Protein AF-A0A4Q2YJL4-F1 (afdb_monomer)

Foldseek 3Di:
DVVLVPDPDPVVNVVVVVVCVQDDDPVNVVVVVVVQVPDDPPDHDPDDDDGRPPDDD

Solve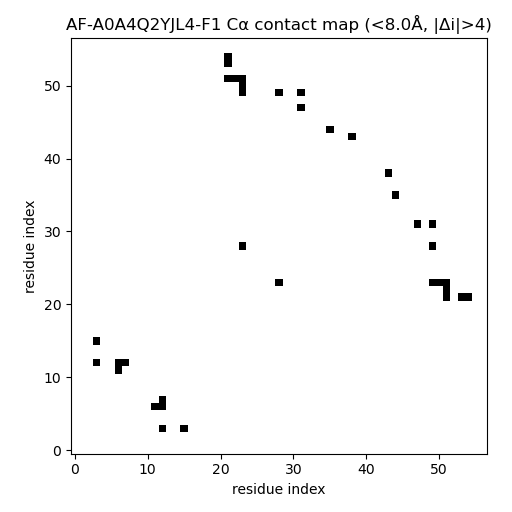nt-accessible surface area (backbone atoms only — not comparable to full-atom values): 3887 Å² total; per-residue (Å²): 119,78,75,63,80,72,54,84,50,66,71,60,38,56,48,52,54,59,58,53,73,57,52,77,55,71,66,59,54,52,51,55,50,50,58,59,68,72,48,58,96,93,57,87,81,90,79,84,89,88,75,51,88,81,60,82,130

Mean predicted aligned error: 5.69 Å

Structure (mmCIF, N/CA/C/O backbone):
data_AF-A0A4Q2YJL4-F1
#
_entry.id   AF-A0A4Q2YJL4-F1
#
loop_
_atom_site.group_PDB
_atom_site.id
_atom_site.type_symbol
_atom_site.label_atom_id
_atom_site.label_alt_id
_atom_site.label_comp_id
_atom_site.label_asym_id
_atom_site.label_entity_id
_atom_site.label_seq_id
_atom_site.pdbx_PDB_ins_code
_atom_site.Cartn_x
_atom_site.Cartn_y
_atom_site.Cartn_z
_atom_site.occupancy
_atom_site.B_iso_or_equiv
_atom_site.auth_seq_id
_atom_site.auth_comp_id
_atom_site.auth_asym_id
_atom_site.auth_atom_id
_atom_site.pdbx_PDB_model_num
ATOM 1 N N . SER A 1 1 ? 5.229 1.197 -15.826 1.00 71.25 1 SER A N 1
ATOM 2 C CA . SER A 1 1 ? 4.902 2.483 -16.476 1.00 71.25 1 SER A CA 1
ATOM 3 C C . SER A 1 1 ? 5.390 2.436 -17.904 1.00 71.25 1 SER A C 1
ATOM 5 O O . SER A 1 1 ? 6.549 2.072 -18.120 1.00 71.25 1 SER A O 1
ATOM 7 N N . G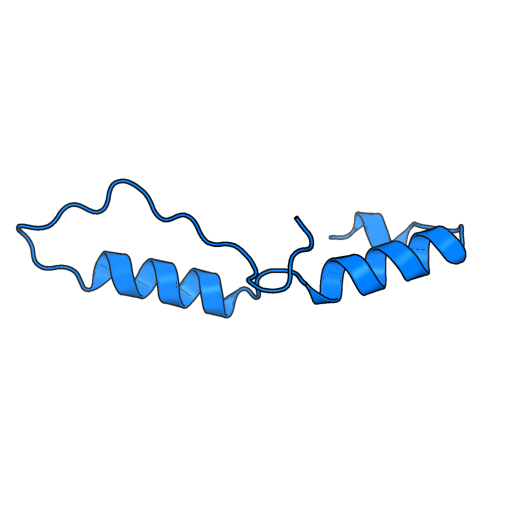LU A 1 2 ? 4.507 2.839 -18.815 1.00 75.44 2 GLU A N 1
ATOM 8 C CA . GLU A 1 2 ? 4.709 2.863 -20.266 1.00 75.44 2 GLU A CA 1
ATOM 9 C C . GLU A 1 2 ? 5.941 3.676 -20.692 1.00 75.44 2 GLU A C 1
ATOM 11 O O . GLU A 1 2 ? 6.627 3.313 -21.639 1.00 75.44 2 GLU A O 1
ATOM 16 N N . LEU A 1 3 ? 6.301 4.715 -19.929 1.00 80.62 3 LEU A N 1
ATOM 17 C CA . LEU A 1 3 ? 7.418 5.617 -20.241 1.00 80.62 3 LEU A CA 1
ATOM 18 C C . LEU A 1 3 ? 8.805 4.956 -20.215 1.00 80.62 3 LEU A C 1
ATOM 20 O O . LEU A 1 3 ? 9.727 5.453 -20.852 1.00 80.62 3 LEU A O 1
ATOM 24 N N . ALA A 1 4 ? 8.990 3.851 -19.487 1.00 76.81 4 ALA A N 1
ATOM 25 C CA . ALA A 1 4 ? 10.296 3.178 -19.496 1.00 76.81 4 ALA A CA 1
ATOM 26 C C . ALA A 1 4 ? 10.543 2.386 -20.781 1.00 76.81 4 ALA A C 1
ATOM 28 O O . ALA A 1 4 ? 11.693 2.179 -21.146 1.00 76.81 4 ALA A O 1
ATOM 29 N N . HIS A 1 5 ? 9.482 1.984 -21.487 1.00 78.62 5 HIS A N 1
ATOM 30 C CA . HIS A 1 5 ? 9.608 1.209 -22.722 1.00 78.62 5 HIS A CA 1
ATOM 31 C C . HIS A 1 5 ? 10.087 2.053 -23.909 1.00 78.62 5 HIS A C 1
ATOM 33 O O . HIS A 1 5 ? 10.375 1.512 -24.971 1.00 78.62 5 HIS A O 1
ATOM 39 N N . THR A 1 6 ? 10.197 3.371 -23.733 1.00 88.62 6 THR A N 1
ATOM 40 C CA . THR A 1 6 ? 10.661 4.308 -24.761 1.00 88.62 6 THR A CA 1
ATOM 41 C C . THR A 1 6 ? 12.063 4.859 -24.489 1.00 88.62 6 THR A C 1
ATOM 43 O O . THR A 1 6 ? 12.496 5.772 -25.187 1.00 88.62 6 THR A O 1
ATOM 46 N N . ILE A 1 7 ? 12.778 4.360 -23.473 1.00 89.12 7 ILE A N 1
ATOM 47 C CA . ILE A 1 7 ? 14.144 4.808 -23.169 1.00 89.12 7 ILE A CA 1
ATOM 48 C C . ILE A 1 7 ? 15.111 4.151 -24.155 1.00 89.12 7 ILE A C 1
ATOM 50 O O . ILE A 1 7 ? 15.241 2.933 -24.184 1.00 89.12 7 ILE A O 1
ATOM 54 N N . THR A 1 8 ? 15.798 4.965 -24.957 1.00 91.56 8 THR A N 1
ATOM 55 C CA . THR A 1 8 ? 16.735 4.495 -25.993 1.00 91.56 8 THR A CA 1
ATOM 56 C C . THR A 1 8 ? 18.199 4.509 -25.555 1.00 91.56 8 THR A C 1
ATOM 58 O O . THR A 1 8 ? 19.055 4.027 -26.289 1.00 91.56 8 THR A O 1
ATOM 61 N N . HIS A 1 9 ? 18.512 5.097 -24.397 1.00 93.19 9 HIS A N 1
ATOM 62 C CA . HIS A 1 9 ? 19.866 5.116 -23.851 1.00 93.19 9 HIS A CA 1
ATOM 63 C C . HIS A 1 9 ? 20.054 3.934 -22.895 1.00 93.19 9 HIS A C 1
ATOM 65 O O . HIS A 1 9 ? 19.431 3.903 -21.831 1.00 93.19 9 HIS A O 1
ATOM 71 N N . ASP A 1 10 ? 20.904 2.978 -23.273 1.00 90.94 10 ASP A N 1
ATOM 72 C CA . ASP A 1 10 ? 21.033 1.677 -22.599 1.00 90.94 10 ASP A CA 1
ATOM 73 C C . ASP A 1 10 ? 21.351 1.789 -21.102 1.00 90.94 10 ASP A C 1
ATOM 75 O O . ASP A 1 10 ? 20.755 1.093 -20.280 1.00 90.94 10 ASP A O 1
ATOM 79 N N . GLU A 1 11 ? 22.244 2.705 -20.719 1.00 92.38 11 GLU A N 1
ATOM 80 C CA . GLU A 1 11 ? 22.597 2.920 -19.311 1.00 92.38 11 GLU A CA 1
ATOM 81 C C . GLU A 1 11 ? 21.392 3.412 -18.495 1.00 92.38 11 GLU A C 1
ATOM 83 O O . GLU A 1 11 ? 21.131 2.935 -17.388 1.00 92.38 11 GLU A O 1
ATOM 88 N N . THR A 1 12 ? 20.609 4.331 -19.063 1.00 89.62 12 THR A N 1
ATOM 89 C CA . THR A 1 12 ? 19.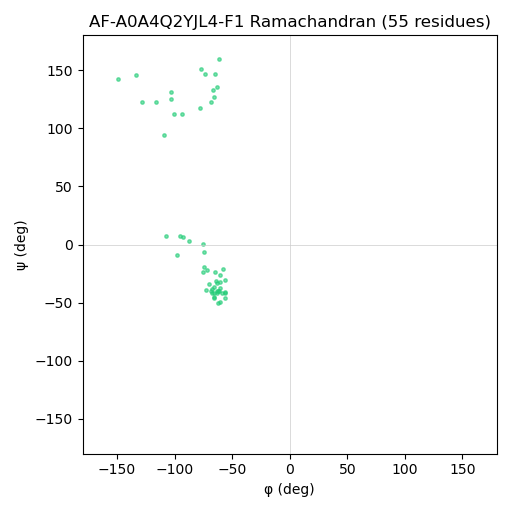404 4.858 -18.417 1.00 89.62 12 THR A CA 1
ATOM 90 C C . THR A 1 12 ? 18.317 3.791 -18.313 1.00 89.62 12 THR A C 1
ATOM 92 O O . THR A 1 12 ? 17.660 3.702 -17.277 1.00 89.62 12 THR A O 1
ATOM 95 N N . ALA A 1 13 ? 18.140 2.961 -19.345 1.00 88.31 13 ALA A N 1
ATOM 96 C CA . ALA A 1 13 ? 17.186 1.855 -19.315 1.00 88.31 13 ALA A CA 1
ATOM 97 C C . ALA A 1 13 ? 17.539 0.860 -18.197 1.00 88.31 13 ALA A C 1
ATOM 99 O O . ALA A 1 13 ? 16.710 0.587 -17.329 1.00 88.31 13 ALA A O 1
ATOM 100 N N . GLY A 1 14 ? 18.804 0.430 -18.133 1.00 87.31 14 GLY A N 1
ATOM 101 C CA . GLY A 1 14 ? 19.281 -0.483 -17.094 1.00 87.31 14 GLY A CA 1
ATOM 102 C C . GLY A 1 14 ? 19.190 0.094 -15.676 1.00 87.31 14 GLY A C 1
ATOM 103 O O . GLY A 1 14 ? 18.916 -0.640 -14.725 1.00 87.31 14 GLY A O 1
ATOM 104 N N . PHE A 1 15 ? 19.374 1.407 -15.507 1.00 87.00 15 PHE A N 1
ATOM 105 C CA . PHE A 1 15 ? 19.150 2.070 -14.220 1.00 87.00 15 PHE A CA 1
ATOM 106 C C . PHE A 1 15 ? 17.672 2.037 -13.803 1.00 87.00 15 PHE A C 1
ATOM 108 O O . PHE A 1 15 ? 17.367 1.724 -12.652 1.00 87.00 15 PHE A O 1
ATOM 115 N N . ILE A 1 16 ? 16.750 2.329 -14.726 1.00 86.81 16 ILE A N 1
ATOM 116 C CA . ILE A 1 16 ? 15.307 2.329 -14.446 1.00 8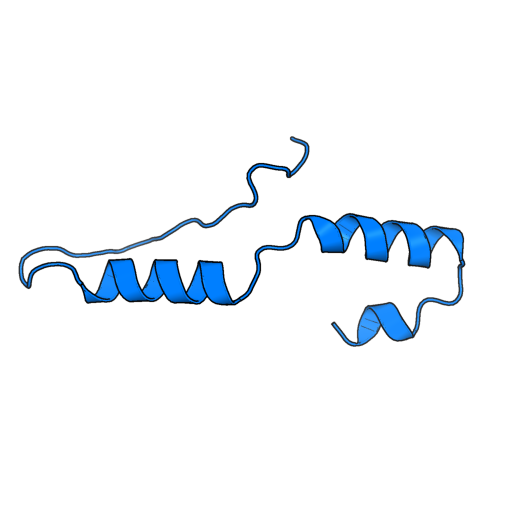6.81 16 ILE A CA 1
ATOM 117 C C . ILE A 1 16 ? 14.791 0.926 -14.125 1.00 86.81 16 ILE A C 1
ATOM 119 O O . ILE A 1 16 ? 13.946 0.792 -13.237 1.00 86.81 16 ILE A O 1
ATOM 123 N N . ASP A 1 17 ? 15.309 -0.108 -14.786 1.00 85.38 17 ASP A N 1
ATOM 124 C CA . ASP A 1 17 ? 14.956 -1.495 -14.481 1.00 85.38 17 ASP A CA 1
ATOM 125 C C . ASP A 1 17 ? 15.359 -1.863 -13.049 1.00 85.38 17 ASP A C 1
ATOM 127 O O . ASP A 1 17 ? 14.506 -2.272 -12.261 1.00 85.38 17 ASP A O 1
ATOM 131 N N . LYS A 1 18 ? 16.611 -1.591 -12.658 1.00 83.25 18 LYS A N 1
ATOM 132 C CA . LYS A 1 18 ? 17.087 -1.818 -11.280 1.00 83.25 18 LYS A CA 1
ATOM 133 C C . LYS A 1 18 ? 16.324 -0.997 -10.246 1.00 83.25 18 LYS A C 1
ATOM 135 O O . LYS A 1 18 ? 16.002 -1.490 -9.171 1.00 83.25 18 LYS A O 1
ATOM 140 N N . PHE A 1 19 ? 16.002 0.256 -10.559 1.00 80.88 19 PHE A N 1
ATOM 141 C CA . PHE A 1 19 ? 15.204 1.099 -9.671 1.00 80.88 19 PHE A CA 1
ATOM 142 C C . PHE A 1 19 ? 13.813 0.496 -9.413 1.00 80.88 19 PHE A C 1
ATOM 144 O O . PHE A 1 19 ? 13.295 0.565 -8.298 1.00 80.88 19 PHE A O 1
ATOM 151 N N . ARG A 1 20 ? 13.210 -0.131 -10.430 1.00 78.94 20 ARG A N 1
ATOM 152 C CA . ARG A 1 20 ? 11.894 -0.774 -10.330 1.00 78.94 20 ARG A CA 1
ATOM 153 C C . ARG A 1 20 ? 11.904 -2.099 -9.577 1.00 78.94 20 ARG A C 1
ATOM 155 O O . ARG A 1 20 ? 10.848 -2.485 -9.088 1.00 78.94 20 ARG A O 1
ATOM 162 N N . GLU A 1 21 ? 13.046 -2.765 -9.425 1.00 80.06 21 GLU A N 1
ATOM 163 C CA . GLU A 1 21 ? 13.153 -3.969 -8.584 1.00 80.06 21 GLU A CA 1
ATOM 164 C C . GLU A 1 21 ? 12.798 -3.683 -7.116 1.00 80.06 21 GLU A C 1
ATOM 166 O O . GLU A 1 21 ? 12.316 -4.563 -6.408 1.00 80.06 21 GLU A O 1
ATOM 171 N N . VAL A 1 22 ? 12.974 -2.436 -6.668 1.00 80.50 22 VAL A N 1
ATOM 172 C CA . VAL A 1 22 ? 12.653 -1.985 -5.303 1.00 80.50 22 VAL A CA 1
ATOM 173 C C . VAL A 1 22 ? 11.228 -1.409 -5.209 1.00 80.50 22 VAL A C 1
ATOM 175 O O . VAL A 1 22 ? 10.828 -0.870 -4.177 1.00 80.50 22 VAL A O 1
ATOM 178 N N . ALA A 1 23 ? 10.427 -1.495 -6.276 1.00 84.00 23 ALA A N 1
ATOM 179 C CA . ALA A 1 23 ? 9.059 -0.990 -6.263 1.00 84.00 23 ALA A CA 1
ATOM 180 C C . ALA A 1 23 ? 8.172 -1.775 -5.282 1.00 84.00 23 ALA A C 1
ATOM 182 O O . ALA A 1 23 ? 8.311 -2.985 -5.106 1.00 84.00 23 ALA A O 1
ATOM 183 N N . ILE A 1 24 ? 7.212 -1.078 -4.667 1.00 89.88 24 ILE A N 1
ATOM 184 C CA . ILE A 1 24 ? 6.192 -1.723 -3.835 1.00 89.88 24 ILE A CA 1
ATOM 185 C C . ILE A 1 24 ? 5.292 -2.556 -4.755 1.00 89.88 24 ILE A C 1
ATOM 187 O O . ILE A 1 24 ? 4.703 -1.995 -5.686 1.00 89.88 24 ILE A O 1
ATOM 191 N N . PRO A 1 25 ? 5.152 -3.869 -4.520 1.00 90.38 25 PRO A N 1
ATOM 192 C CA . PRO A 1 25 ? 4.311 -4.696 -5.362 1.00 90.38 25 PRO A CA 1
ATOM 193 C C . PRO A 1 25 ? 2.828 -4.471 -5.018 1.00 90.38 25 PRO A C 1
ATOM 195 O O . PRO A 1 25 ? 2.472 -4.112 -3.892 1.00 90.38 25 PRO A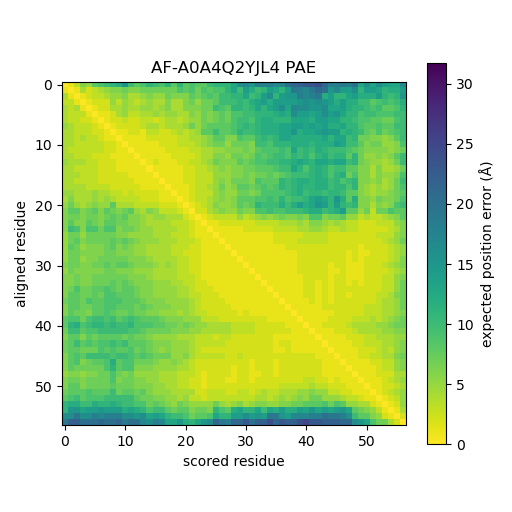 O 1
ATOM 198 N N . ALA A 1 26 ? 1.940 -4.654 -5.998 1.00 92.75 26 ALA A N 1
ATOM 199 C CA . ALA A 1 26 ? 0.516 -4.330 -5.850 1.00 92.75 26 ALA A CA 1
ATOM 200 C C . ALA A 1 26 ? -0.173 -5.120 -4.719 1.00 92.75 26 ALA A C 1
ATOM 202 O O . ALA A 1 26 ? -1.060 -4.595 -4.047 1.00 92.75 26 ALA A O 1
ATOM 203 N N . ASP A 1 27 ? 0.266 -6.353 -4.456 1.00 96.06 27 ASP A N 1
ATOM 204 C CA . ASP A 1 27 ? -0.232 -7.185 -3.357 1.00 96.06 27 ASP A CA 1
ATOM 205 C C . ASP A 1 27 ? 0.075 -6.586 -1.976 1.00 96.06 27 ASP A C 1
ATOM 207 O O . ASP A 1 27 ? -0.713 -6.757 -1.046 1.00 96.06 27 ASP A O 1
ATOM 211 N N . ALA A 1 28 ? 1.183 -5.852 -1.827 1.00 95.00 28 ALA A N 1
ATOM 212 C CA . ALA A 1 28 ? 1.504 -5.171 -0.576 1.00 95.00 28 ALA A CA 1
ATOM 213 C C . ALA A 1 28 ? 0.519 -4.031 -0.289 1.00 95.00 28 ALA A C 1
ATOM 215 O O . ALA A 1 28 ? 0.091 -3.871 0.853 1.00 95.00 28 ALA A O 1
ATOM 216 N N . ILE A 1 29 ? 0.099 -3.297 -1.324 1.00 96.38 29 ILE A N 1
ATOM 217 C CA . ILE A 1 29 ? -0.944 -2.271 -1.203 1.00 96.38 29 ILE A CA 1
ATOM 218 C C . ILE A 1 29 ? -2.301 -2.913 -0.894 1.00 96.38 29 ILE A C 1
ATOM 220 O O . ILE A 1 29 ? -3.010 -2.439 -0.011 1.00 96.38 29 ILE A O 1
ATOM 224 N N . ALA A 1 30 ? -2.639 -4.029 -1.545 1.00 97.75 30 ALA A N 1
ATOM 225 C CA . ALA A 1 30 ? -3.873 -4.759 -1.253 1.00 97.75 30 ALA A CA 1
ATOM 226 C C . ALA A 1 30 ? -3.938 -5.227 0.212 1.00 97.75 30 ALA A C 1
ATOM 228 O O . ALA A 1 30 ? -4.970 -5.077 0.863 1.00 97.75 30 ALA A O 1
ATOM 229 N N . ARG A 1 31 ? -2.823 -5.728 0.765 1.00 97.94 31 ARG A N 1
ATOM 230 C CA . ARG A 1 31 ? -2.735 -6.080 2.191 1.00 97.94 31 ARG A CA 1
ATOM 231 C C . ARG A 1 31 ? -2.899 -4.874 3.113 1.00 97.94 31 ARG A C 1
ATOM 233 O O . ARG A 1 31 ? -3.567 -5.004 4.132 1.00 97.94 31 ARG A O 1
ATOM 240 N N . ALA A 1 32 ? -2.319 -3.724 2.767 1.00 98.06 32 ALA A N 1
ATOM 241 C CA . ALA A 1 32 ? -2.488 -2.500 3.551 1.00 98.06 32 ALA A CA 1
ATOM 242 C C . ALA A 1 32 ? -3.960 -2.054 3.597 1.00 98.06 32 ALA A C 1
ATOM 244 O O . ALA A 1 32 ? -4.455 -1.688 4.656 1.00 98.06 32 ALA A O 1
ATOM 245 N N . ILE A 1 33 ? -4.674 -2.165 2.473 1.00 98.06 33 ILE A N 1
ATOM 246 C CA . ILE A 1 33 ? -6.113 -1.877 2.403 1.00 98.06 33 ILE A CA 1
ATOM 247 C C . ILE A 1 33 ? -6.921 -2.880 3.237 1.00 98.06 33 ILE A C 1
ATOM 249 O O . ILE A 1 33 ? -7.779 -2.460 4.007 1.00 98.06 33 ILE A O 1
ATOM 253 N N . SER A 1 34 ? -6.643 -4.186 3.121 1.00 98.31 34 SER A N 1
ATOM 254 C CA . SER A 1 34 ? -7.318 -5.212 3.939 1.00 98.31 34 SER A CA 1
ATOM 255 C C . SER A 1 34 ? -7.155 -4.916 5.425 1.00 98.31 34 SER A C 1
ATOM 257 O O . SER A 1 34 ? -8.137 -4.897 6.153 1.00 98.31 34 SER A O 1
ATOM 259 N N . PHE A 1 35 ? -5.934 -4.578 5.849 1.00 97.44 35 PHE A N 1
ATOM 260 C CA . PHE A 1 35 ? -5.656 -4.196 7.229 1.00 97.44 35 PHE A CA 1
ATOM 261 C C . PHE A 1 35 ? -6.518 -3.016 7.705 1.00 97.44 35 PHE A C 1
ATOM 263 O O . PHE A 1 35 ? -6.987 -3.049 8.837 1.00 97.44 35 PHE A O 1
ATOM 270 N N . SER A 1 36 ? -6.744 -1.991 6.874 1.00 97.56 36 SER A N 1
ATOM 271 C CA . SER A 1 36 ? -7.645 -0.878 7.219 1.00 97.56 36 SER A CA 1
ATOM 272 C C . SER A 1 36 ? -9.102 -1.311 7.356 1.00 97.56 36 SER A C 1
ATOM 274 O O . SER A 1 36 ? -9.787 -0.841 8.255 1.00 97.56 36 SER A O 1
ATOM 276 N N . ILE A 1 37 ? -9.581 -2.173 6.457 1.00 97.44 37 ILE A N 1
ATOM 277 C CA . ILE A 1 37 ? -10.977 -2.636 6.436 1.00 97.44 37 ILE A CA 1
ATOM 278 C C . ILE A 1 37 ? -11.277 -3.551 7.628 1.00 97.44 37 ILE A C 1
ATOM 280 O O . ILE A 1 37 ? -12.382 -3.518 8.155 1.00 97.44 37 ILE A O 1
ATOM 284 N N . ASP A 1 38 ? -10.296 -4.343 8.059 1.00 98.25 38 ASP A N 1
ATOM 285 C CA . ASP A 1 38 ? -10.445 -5.315 9.145 1.00 98.25 38 ASP A CA 1
ATOM 286 C C . ASP A 1 38 ? -10.483 -4.671 10.550 1.00 98.25 38 ASP A C 1
ATOM 288 O O . ASP A 1 38 ? -10.568 -5.389 11.551 1.00 98.25 38 ASP A O 1
ATOM 292 N N . GLN A 1 39 ? -10.397 -3.339 10.661 1.00 98.31 39 GLN A N 1
ATOM 293 C CA . GLN A 1 39 ? -10.455 -2.657 11.955 1.00 98.31 39 GLN A CA 1
ATOM 294 C C . GLN A 1 39 ? -11.881 -2.650 12.543 1.00 98.31 39 GLN A C 1
ATOM 296 O O . GLN A 1 39 ? -12.855 -2.586 11.794 1.00 98.31 39 GLN A O 1
ATOM 301 N N . PRO A 1 40 ? -1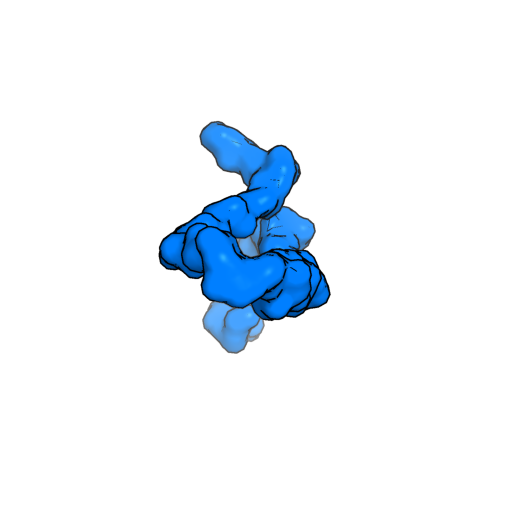2.028 -2.706 13.881 1.00 98.25 40 PRO A N 1
ATOM 302 C CA . PRO A 1 40 ? -13.329 -2.594 14.541 1.00 98.25 40 PRO A CA 1
ATOM 303 C C . PRO A 1 40 ? -14.031 -1.249 14.290 1.00 98.25 40 PRO A C 1
ATOM 305 O O . PRO A 1 40 ? -13.379 -0.244 14.019 1.00 98.25 40 PRO A O 1
ATOM 308 N N . ASP A 1 41 ? -15.355 -1.213 14.480 1.00 96.94 41 ASP A N 1
ATOM 309 C CA . ASP A 1 41 ? -16.203 -0.031 14.232 1.00 96.94 41 ASP A CA 1
ATOM 310 C C . ASP A 1 41 ? -15.799 1.231 15.026 1.00 96.94 41 ASP A C 1
ATOM 312 O O . ASP A 1 41 ? -16.180 2.343 14.659 1.00 96.94 41 ASP A O 1
ATOM 316 N N . ASP A 1 42 ? -15.066 1.081 16.133 1.00 97.94 42 ASP A N 1
ATOM 317 C CA . ASP A 1 42 ? -14.591 2.175 16.986 1.00 97.94 42 ASP A CA 1
ATOM 318 C C . ASP A 1 42 ? -13.157 2.638 16.664 1.00 97.94 42 ASP A C 1
ATOM 320 O O . ASP A 1 42 ? -12.605 3.481 17.377 1.00 97.94 42 ASP A O 1
ATOM 324 N N . VAL A 1 43 ? -12.561 2.131 15.580 1.00 97.94 43 VAL A N 1
ATOM 325 C CA . VAL A 1 43 ? -11.200 2.460 15.142 1.00 97.94 43 VAL A CA 1
ATOM 326 C C . VAL A 1 43 ? -11.219 3.158 13.782 1.00 97.94 43 VAL A C 1
ATOM 328 O O . VAL A 1 43 ? -11.678 2.613 12.784 1.00 97.94 43 VAL A O 1
ATOM 331 N N . ASP A 1 44 ? -10.642 4.358 13.735 1.00 9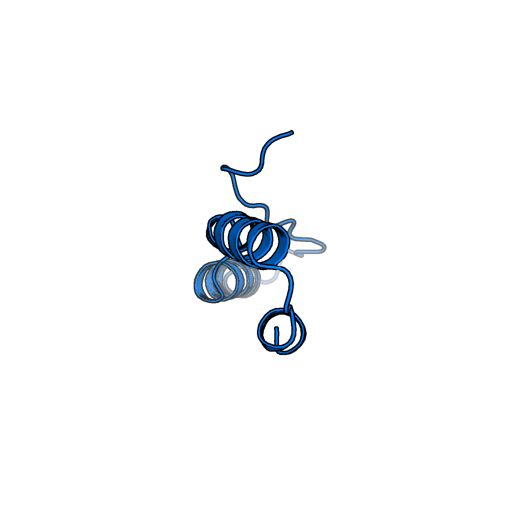7.31 44 ASP A N 1
ATOM 332 C CA . ASP A 1 44 ? -10.453 5.131 12.505 1.00 97.31 44 ASP A CA 1
ATOM 333 C C . ASP A 1 44 ? -8.998 5.050 12.013 1.00 97.31 44 ASP A C 1
ATOM 335 O O . ASP A 1 44 ? -8.052 5.285 12.772 1.00 97.31 44 ASP A O 1
ATOM 339 N N . VAL A 1 45 ? -8.815 4.746 10.724 1.00 97.19 45 VAL A N 1
ATOM 340 C CA . VAL A 1 45 ? -7.505 4.707 10.060 1.00 97.19 45 VAL A CA 1
ATOM 341 C C . VAL A 1 45 ? -7.394 5.882 9.096 1.00 97.19 45 VAL A C 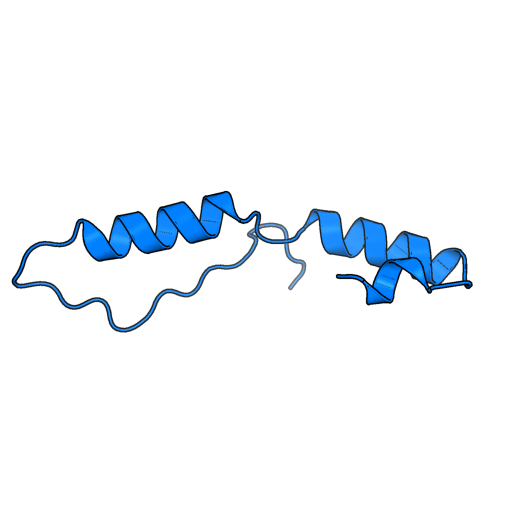1
ATOM 343 O O . VAL A 1 45 ? -7.772 5.791 7.931 1.00 97.19 45 VAL A O 1
ATOM 346 N N . ASN A 1 46 ? -6.813 6.979 9.581 1.00 97.50 46 ASN A N 1
ATOM 347 C CA . ASN A 1 46 ? -6.648 8.199 8.788 1.00 97.50 46 ASN A CA 1
ATOM 348 C C . ASN A 1 46 ? -5.568 8.094 7.699 1.00 97.50 46 ASN A C 1
ATOM 350 O O . ASN A 1 46 ? -5.742 8.630 6.606 1.00 97.50 46 ASN A O 1
ATOM 354 N N . GLU A 1 47 ? -4.441 7.432 7.981 1.00 97.88 47 GLU A N 1
ATOM 355 C CA . GLU A 1 47 ? -3.318 7.352 7.043 1.00 97.88 47 GLU A CA 1
ATOM 356 C C . GLU A 1 47 ? -2.542 6.039 7.181 1.00 97.88 47 GLU A C 1
ATOM 358 O O . GLU A 1 47 ? -2.304 5.547 8.286 1.00 97.88 47 GLU A O 1
ATOM 363 N N . ILE A 1 48 ? -2.095 5.503 6.040 1.00 96.25 48 ILE A N 1
ATOM 364 C CA . ILE A 1 48 ? -1.112 4.421 5.969 1.00 96.25 48 ILE A CA 1
ATOM 365 C C . ILE A 1 48 ? 0.012 4.820 5.016 1.00 96.25 48 ILE A C 1
ATOM 367 O O . ILE A 1 48 ? -0.210 5.048 3.827 1.00 96.25 48 ILE A O 1
ATOM 371 N N . ILE A 1 49 ? 1.243 4.815 5.528 1.00 95.38 49 ILE A N 1
ATOM 372 C CA . ILE A 1 49 ? 2.455 5.048 4.742 1.00 95.38 49 ILE A CA 1
ATOM 373 C C . ILE A 1 49 ? 3.109 3.698 4.432 1.00 95.38 49 ILE A C 1
ATOM 375 O O . ILE A 1 49 ? 3.648 3.038 5.320 1.00 95.38 49 ILE A O 1
ATOM 379 N N . VAL A 1 50 ? 3.107 3.299 3.158 1.00 94.06 50 VAL A N 1
ATOM 380 C CA . VAL A 1 50 ? 3.793 2.085 2.684 1.00 94.06 50 VAL A CA 1
ATOM 381 C C . VAL A 1 50 ? 5.089 2.485 1.984 1.00 94.06 50 VAL A C 1
ATOM 383 O O . VAL A 1 50 ? 5.073 3.290 1.054 1.00 94.06 50 VAL A O 1
ATOM 386 N N . ARG A 1 51 ? 6.225 1.930 2.423 1.00 91.69 51 ARG A N 1
ATOM 387 C CA . ARG A 1 51 ? 7.548 2.180 1.826 1.00 91.69 51 ARG A CA 1
ATOM 388 C C . ARG A 1 51 ? 8.295 0.861 1.620 1.00 91.69 51 ARG A C 1
ATOM 390 O O . ARG A 1 51 ? 8.154 -0.034 2.455 1.00 91.69 51 ARG A O 1
ATOM 397 N N . PRO A 1 52 ? 9.107 0.723 0.559 1.00 89.19 52 PRO A N 1
ATOM 398 C CA . PRO A 1 52 ? 10.016 -0.407 0.442 1.00 89.19 52 PRO A CA 1
ATOM 399 C C . PRO A 1 52 ? 11.088 -0.309 1.527 1.00 89.19 52 PRO A C 1
ATOM 401 O O . PRO A 1 52 ? 11.703 0.740 1.710 1.00 89.19 52 PRO A O 1
ATOM 404 N N . THR A 1 53 ? 11.358 -1.405 2.228 1.00 87.31 53 THR A N 1
ATOM 405 C CA . THR A 1 53 ? 12.431 -1.451 3.237 1.00 87.31 53 THR A CA 1
ATOM 406 C C . THR A 1 53 ? 13.825 -1.449 2.612 1.00 87.31 53 THR A C 1
ATOM 408 O O . THR A 1 53 ? 14.786 -1.059 3.265 1.00 87.31 53 THR A O 1
ATOM 411 N N . ALA A 1 54 ? 13.933 -1.860 1.347 1.00 83.50 54 ALA A N 1
ATOM 412 C CA . ALA A 1 54 ? 15.180 -1.901 0.591 1.00 83.50 54 ALA A CA 1
ATOM 413 C C . ALA A 1 54 ? 15.511 -0.581 -0.134 1.00 83.50 54 ALA A C 1
ATOM 415 O O . ALA A 1 54 ? 16.503 -0.524 -0.859 1.00 83.50 54 ALA A O 1
ATOM 416 N N . SER A 1 55 ? 14.704 0.478 0.024 1.00 71.88 55 SER A N 1
ATOM 417 C CA . SER A 1 55 ? 15.036 1.784 -0.552 1.00 71.88 55 SER A CA 1
ATOM 418 C C . SER A 1 55 ? 16.299 2.355 0.109 1.00 71.88 55 SER A C 1
ATOM 420 O O . SER A 1 55 ? 16.336 2.440 1.337 1.00 71.88 55 SER A O 1
ATOM 422 N N . PRO A 1 56 ? 17.327 2.762 -0.662 1.00 65.62 56 PRO A N 1
ATOM 423 C CA . PRO A 1 56 ? 18.443 3.512 -0.102 1.00 65.62 56 PRO A CA 1
ATOM 424 C C . PRO A 1 56 ? 17.925 4.851 0.444 1.00 65.62 56 PRO A C 1
ATOM 426 O O . PRO A 1 56 ? 17.094 5.498 -0.199 1.00 65.62 56 PRO A O 1
ATOM 429 N N . ASN A 1 57 ? 18.375 5.218 1.648 1.00 57.75 57 ASN A N 1
ATOM 430 C CA . ASN A 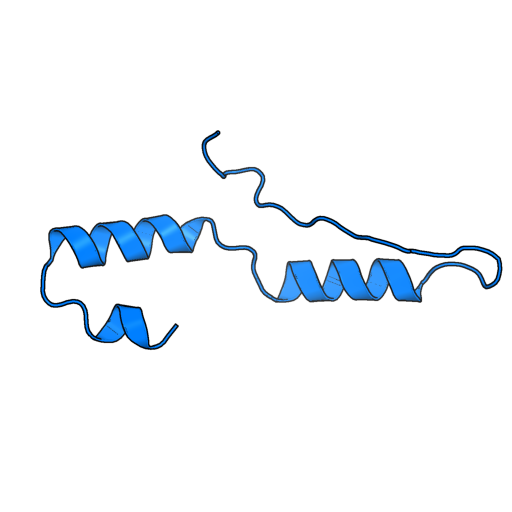1 57 ? 18.120 6.535 2.242 1.00 57.75 57 ASN A CA 1
ATOM 431 C C . ASN A 1 57 ? 18.900 7.630 1.514 1.00 57.75 57 ASN A C 1
ATOM 433 O O . ASN A 1 57 ? 20.059 7.354 1.128 1.00 57.75 57 ASN A O 1
#

Radius of gyration: 16.69 Å; Cα contacts (8 Å, |Δi|>4): 18; chains: 1; bounding box: 39×15×43 Å

Nearest PDB structures (foldseek):
  9cm9-assembly1_L  TM=3.520E-01  e=9.947E+00  Human adenovirus 6

Sequence (57 aa):
SELAHTITHDETAGFIDKFREVAIPADAIARAISFSIDQPDDVDVNEIIVRPTASPN

pLDDT: mean 89.36, std 9.16, range [57.75, 98.31]

Secondary structure (DSSP, 8-state):
-GGGGG---HHHHHHHHHHHHTSPPHHHHHHHHHHHHTS-TT----------TT---